Protein AF-A0A9D5F019-F1 (afdb_monomer_lite)

Secondary structure (DSSP, 8-state):
-EEEEEE-S-TT-S--EEEEESSTTGGG-GGGTTTT--S--S-GGG-EEEEEE----TTHHHHHHHHH--

Radius of gyration: 15.87 Å; chains: 1; bounding box: 45×16×35 Å

Structure (mmCIF, N/CA/C/O backbone):
data_AF-A0A9D5F019-F1
#
_entry.id   AF-A0A9D5F019-F1
#
loop_
_atom_site.group_PDB
_atom_site.id
_atom_site.type_symbol
_atom_site.label_atom_id
_atom_site.label_alt_id
_atom_site.label_comp_id
_atom_site.label_asym_id
_atom_site.label_entity_id
_atom_site.label_seq_id
_atom_site.pdbx_PDB_ins_code
_atom_site.Cartn_x
_atom_site.Cartn_y
_atom_site.Cartn_z
_atom_site.occupancy
_atom_site.B_iso_or_equiv
_atom_site.auth_seq_id
_atom_site.auth_comp_id
_atom_site.auth_asym_id
_atom_site.auth_atom_id
_atom_site.pdbx_PDB_model_num
ATOM 1 N N . MET A 1 1 ? 5.605 -3.462 -14.186 1.00 84.69 1 MET A N 1
ATOM 2 C CA . MET A 1 1 ? 4.615 -3.606 -13.104 1.00 84.69 1 MET A CA 1
ATOM 3 C C . MET A 1 1 ? 5.208 -3.016 -11.837 1.00 84.69 1 MET A C 1
ATOM 5 O O . MET A 1 1 ? 6.408 -3.178 -11.642 1.00 84.69 1 MET A O 1
ATOM 9 N N . PHE A 1 2 ? 4.421 -2.280 -11.057 1.00 89.06 2 PHE A N 1
ATOM 10 C CA . PHE A 1 2 ? 4.826 -1.717 -9.770 1.00 89.06 2 PHE A CA 1
ATOM 11 C C . PHE A 1 2 ? 4.487 -2.709 -8.660 1.00 89.06 2 PHE A C 1
ATOM 13 O O . PHE A 1 2 ? 3.438 -3.353 -8.709 1.00 89.06 2 PHE A O 1
ATOM 20 N N . THR A 1 3 ? 5.355 -2.802 -7.661 1.00 91.81 3 THR A N 1
ATOM 21 C CA . THR A 1 3 ? 5.104 -3.604 -6.462 1.00 91.81 3 THR A CA 1
ATOM 22 C C . THR A 1 3 ? 5.075 -2.681 -5.268 1.00 91.81 3 THR A C 1
ATOM 24 O O . THR A 1 3 ? 6.018 -1.919 -5.043 1.00 91.81 3 THR A O 1
ATOM 27 N N . TYR A 1 4 ? 3.996 -2.771 -4.509 1.00 91.31 4 TYR A N 1
ATOM 28 C CA . TYR A 1 4 ? 3.748 -1.986 -3.316 1.00 91.31 4 TYR A CA 1
ATOM 29 C C . TYR A 1 4 ? 3.712 -2.888 -2.089 1.00 91.31 4 TYR A C 1
ATOM 31 O O . TYR A 1 4 ? 3.342 -4.059 -2.178 1.00 91.31 4 TYR A O 1
ATOM 39 N N . MET A 1 5 ? 4.076 -2.322 -0.947 1.00 90.69 5 MET A N 1
ATOM 40 C CA . MET A 1 5 ? 3.815 -2.890 0.364 1.00 90.69 5 MET A CA 1
ATOM 41 C C . MET A 1 5 ? 2.775 -2.020 1.059 1.00 90.69 5 MET A C 1
ATOM 43 O O . MET A 1 5 ? 2.961 -0.810 1.192 1.00 90.69 5 MET A O 1
ATOM 47 N N . ILE A 1 6 ? 1.670 -2.628 1.474 1.00 89.12 6 ILE A N 1
ATOM 48 C CA . ILE A 1 6 ? 0.572 -1.952 2.162 1.00 89.12 6 ILE A CA 1
ATOM 49 C C . ILE A 1 6 ? 0.584 -2.390 3.625 1.00 89.12 6 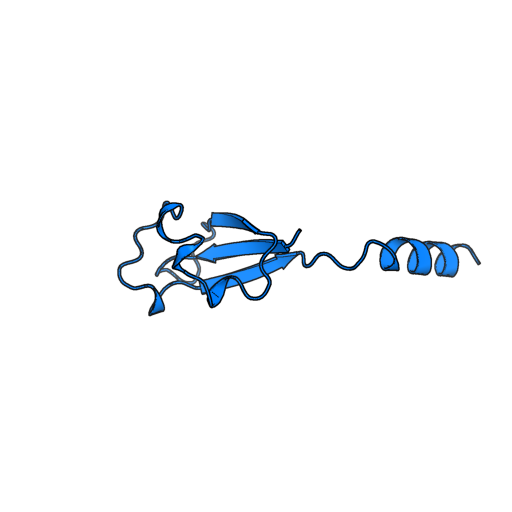ILE A C 1
ATOM 51 O O . ILE A 1 6 ? 0.455 -3.575 3.931 1.00 89.12 6 ILE A O 1
ATOM 55 N N . PHE A 1 7 ? 0.710 -1.428 4.530 1.00 84.56 7 PHE A N 1
ATOM 56 C CA . PHE A 1 7 ? 0.719 -1.640 5.973 1.00 84.56 7 PHE A CA 1
ATOM 57 C C . PHE A 1 7 ? -0.564 -1.096 6.604 1.00 84.56 7 PHE A C 1
ATOM 59 O O . PHE A 1 7 ? -1.052 -0.032 6.217 1.00 84.56 7 PHE A O 1
ATOM 66 N N . GLY A 1 8 ? -1.092 -1.812 7.600 1.00 77.25 8 GLY A N 1
ATOM 67 C CA . GLY A 1 8 ? -2.201 -1.348 8.438 1.00 77.25 8 GLY A CA 1
ATOM 68 C C . GLY A 1 8 ? -1.769 -0.380 9.553 1.00 77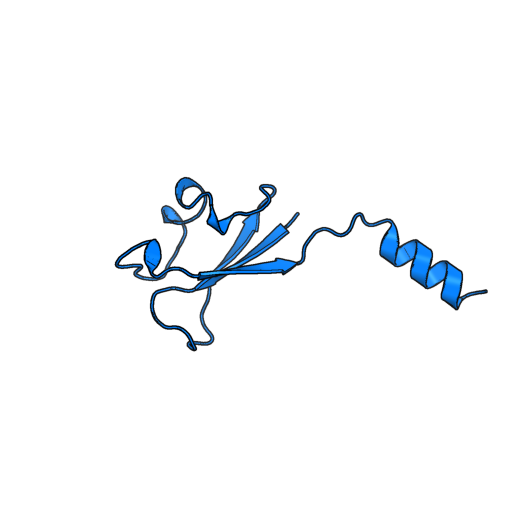.25 8 GLY A C 1
ATOM 69 O O . GLY A 1 8 ? -0.656 0.139 9.558 1.00 77.25 8 GLY A O 1
ATOM 70 N N . ALA A 1 9 ? -2.653 -0.176 10.541 1.00 68.12 9 ALA A N 1
ATOM 71 C CA . ALA A 1 9 ? -2.514 0.829 11.607 1.00 68.12 9 ALA A CA 1
ATOM 72 C C . ALA A 1 9 ? -1.259 0.696 12.498 1.00 68.12 9 ALA A C 1
ATOM 74 O O . ALA A 1 9 ? -0.891 1.647 13.191 1.00 68.12 9 ALA A O 1
ATOM 75 N N . LEU A 1 10 ? -0.589 -0.458 12.496 1.00 60.28 10 LEU A N 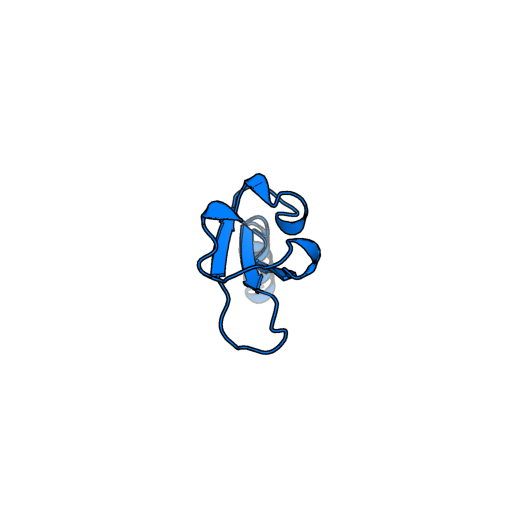1
ATOM 76 C CA . LEU A 1 10 ? 0.618 -0.691 13.284 1.00 60.28 10 LEU A CA 1
ATOM 77 C C . LEU A 1 10 ? 1.867 -0.435 12.437 1.00 60.28 10 LEU A C 1
ATOM 79 O O . LEU A 1 10 ? 2.414 -1.324 11.790 1.00 60.28 10 LEU A O 1
ATOM 83 N N . ARG A 1 11 ? 2.361 0.805 12.484 1.00 56.22 11 ARG A N 1
ATOM 84 C CA . ARG A 1 11 ? 3.710 1.126 12.002 1.00 56.22 11 ARG A CA 1
ATOM 85 C C . ARG A 1 11 ? 4.730 0.299 12.794 1.00 56.22 11 ARG A C 1
ATOM 87 O O . ARG A 1 11 ? 4.832 0.463 14.005 1.00 56.22 11 ARG A O 1
ATOM 94 N N . GLY A 1 12 ? 5.482 -0.571 12.118 1.00 54.66 12 GLY A N 1
ATOM 95 C CA . GLY A 1 12 ? 6.572 -1.352 12.720 1.00 54.66 12 GLY A CA 1
ATOM 96 C C . GLY A 1 12 ? 6.299 -2.846 12.908 1.00 54.66 12 GLY A C 1
ATOM 97 O O . GLY A 1 12 ? 7.220 -3.578 13.270 1.00 54.66 12 GLY A O 1
ATOM 98 N N . THR A 1 13 ? 5.092 -3.339 12.611 1.00 61.84 13 THR A N 1
ATOM 99 C CA . THR A 1 13 ? 4.909 -4.780 12.390 1.00 61.84 13 THR A CA 1
ATOM 100 C C . THR A 1 13 ? 5.546 -5.154 11.056 1.00 61.84 13 THR A C 1
ATOM 102 O O . THR A 1 13 ? 5.343 -4.471 10.056 1.00 61.84 13 THR A O 1
ATOM 105 N N . ARG A 1 14 ? 6.316 -6.248 11.014 1.00 62.59 14 ARG A N 1
ATOM 106 C CA . ARG A 1 14 ? 6.948 -6.745 9.771 1.00 62.59 14 ARG A CA 1
ATOM 107 C C . ARG A 1 14 ? 5.936 -7.330 8.771 1.00 62.59 14 ARG A C 1
ATOM 109 O O . ARG A 1 14 ? 6.344 -7.866 7.747 1.00 62.59 14 ARG A O 1
ATOM 116 N N . GLU A 1 15 ? 4.644 -7.261 9.080 1.00 72.50 15 GLU A N 1
ATOM 117 C CA . GLU A 1 15 ? 3.555 -7.825 8.292 1.00 72.50 15 GLU A CA 1
ATOM 118 C C . GLU A 1 15 ? 2.894 -6.720 7.461 1.00 72.50 15 GLU A C 1
ATOM 120 O O . GLU A 1 15 ? 2.445 -5.703 7.993 1.00 72.50 15 GLU A O 1
ATOM 125 N N . GLY A 1 16 ? 2.875 -6.922 6.145 1.00 82.00 16 GLY A N 1
ATOM 126 C CA . GLY A 1 16 ? 2.281 -6.032 5.154 1.00 82.00 16 GLY A CA 1
ATOM 127 C C . GLY A 1 16 ? 1.823 -6.835 3.936 1.00 82.00 16 GLY A C 1
ATOM 128 O O . GLY A 1 16 ? 2.237 -7.981 3.745 1.00 82.00 16 GLY A O 1
ATOM 129 N N . LEU A 1 17 ? 0.934 -6.255 3.134 1.00 86.75 17 LEU A N 1
ATOM 130 C CA . LEU A 1 17 ? 0.383 -6.881 1.938 1.00 86.75 17 LEU A CA 1
ATOM 131 C C . LEU A 1 17 ? 1.250 -6.465 0.762 1.00 86.75 17 LEU A C 1
ATOM 133 O O . LEU A 1 17 ? 1.328 -5.282 0.426 1.00 86.75 17 LEU A O 1
ATOM 137 N N . MET A 1 18 ? 1.875 -7.448 0.124 1.00 90.31 18 MET A N 1
ATOM 138 C CA . MET A 1 18 ? 2.528 -7.231 -1.155 1.00 90.31 18 MET A CA 1
ATOM 139 C C . MET A 1 18 ? 1.467 -7.168 -2.251 1.00 90.31 18 MET A C 1
ATOM 141 O O . MET A 1 18 ? 0.746 -8.138 -2.476 1.00 90.31 18 MET A O 1
ATOM 145 N N . PHE A 1 19 ? 1.394 -6.034 -2.940 1.00 90.88 19 PHE A N 1
ATOM 146 C CA . PHE A 1 19 ? 0.389 -5.772 -3.960 1.00 90.88 19 PHE A CA 1
ATOM 147 C C . PHE A 1 19 ? 1.053 -5.377 -5.273 1.00 90.88 19 PHE A C 1
ATOM 149 O O . PHE A 1 19 ? 1.886 -4.469 -5.317 1.00 90.88 19 PHE A O 1
ATOM 156 N N . HIS A 1 20 ? 0.681 -6.048 -6.358 1.00 91.50 20 HIS A N 1
ATOM 157 C CA . HIS A 1 20 ? 1.218 -5.758 -7.679 1.00 91.50 20 HIS A CA 1
ATOM 158 C C . HIS A 1 20 ? 0.187 -4.971 -8.478 1.00 91.50 20 HIS A C 1
ATOM 160 O O . HIS A 1 20 ? -0.931 -5.432 -8.678 1.00 91.50 20 HIS A O 1
ATOM 166 N N . SER A 1 21 ? 0.569 -3.798 -8.972 1.00 90.31 21 SER A N 1
ATOM 167 C CA . SER A 1 21 ? -0.328 -2.938 -9.741 1.00 90.31 21 SER A CA 1
ATOM 168 C C . SER A 1 21 ? 0.370 -2.345 -10.959 1.00 90.31 21 SER A C 1
ATOM 170 O O . SER A 1 21 ? 1.589 -2.167 -11.003 1.00 90.31 21 SER A O 1
ATOM 172 N N . CYS A 1 22 ? -0.417 -2.040 -11.985 1.00 91.06 22 CYS A N 1
ATOM 173 C CA . CYS A 1 22 ? 0.026 -1.244 -13.127 1.00 91.06 22 CYS A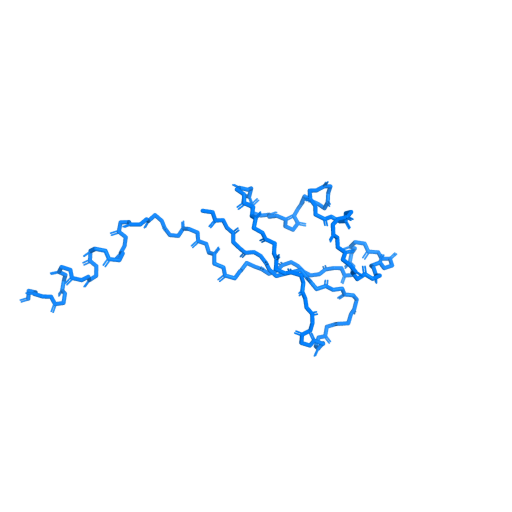 CA 1
ATOM 174 C C . CYS A 1 22 ? -0.228 0.258 -12.922 1.00 91.06 22 CYS A C 1
ATOM 176 O O . CYS A 1 22 ? 0.235 1.057 -13.733 1.00 91.06 22 CYS A O 1
ATOM 178 N N . VAL A 1 23 ? -0.938 0.638 -11.856 1.00 90.19 23 VAL A N 1
ATOM 179 C CA . VAL A 1 23 ? -1.279 2.025 -11.530 1.00 90.19 23 VAL A CA 1
ATOM 180 C C . VAL A 1 23 ? -0.144 2.645 -10.705 1.00 90.19 23 VAL A C 1
ATOM 182 O O . VAL A 1 23 ? 0.192 2.099 -9.651 1.00 90.19 23 VAL A O 1
ATOM 185 N N . PRO A 1 24 ? 0.468 3.755 -11.163 1.00 89.00 24 PRO A N 1
ATOM 186 C CA . PRO A 1 24 ? 1.428 4.501 -10.358 1.00 89.00 24 PRO A CA 1
ATOM 187 C C . PRO A 1 24 ? 0.722 5.178 -9.173 1.00 89.00 24 PRO A C 1
ATOM 189 O O . PRO A 1 24 ? -0.481 5.402 -9.208 1.00 89.00 24 PRO A O 1
ATOM 192 N N . GLU A 1 25 ? 1.470 5.533 -8.125 1.00 89.00 25 GLU A N 1
ATOM 193 C CA . GLU A 1 25 ? 0.913 6.219 -6.942 1.00 89.00 25 GLU A CA 1
ATOM 194 C C . GLU A 1 25 ? -0.289 5.493 -6.293 1.00 89.00 25 GLU A C 1
ATOM 196 O O . GLU A 1 25 ? -1.223 6.136 -5.820 1.00 89.00 25 GLU A O 1
ATOM 201 N N . LEU A 1 26 ? -0.254 4.153 -6.213 1.00 91.06 26 LEU A N 1
ATOM 202 C CA . LEU A 1 26 ? -1.344 3.313 -5.679 1.00 91.06 26 LEU A CA 1
ATOM 203 C C . LEU A 1 26 ? -1.922 3.781 -4.324 1.00 91.06 26 LEU A C 1
ATOM 205 O O . LEU A 1 26 ? -3.107 3.601 -4.059 1.00 91.06 26 LEU A O 1
ATOM 209 N N . GLY A 1 27 ? -1.122 4.439 -3.477 1.00 88.50 27 GLY A N 1
ATOM 210 C CA . GLY A 1 27 ? -1.590 5.021 -2.213 1.00 88.50 27 GLY A CA 1
ATOM 211 C C . GLY A 1 27 ? -2.692 6.083 -2.353 1.00 88.50 27 GLY A C 1
ATOM 212 O O . GLY A 1 27 ? -3.386 6.361 -1.381 1.00 88.50 27 GLY A O 1
ATOM 213 N N . ARG A 1 28 ? -2.887 6.657 -3.546 1.00 90.56 28 ARG A N 1
ATOM 214 C CA . ARG A 1 28 ? -3.969 7.611 -3.853 1.00 90.56 28 ARG A CA 1
ATOM 215 C C . ARG A 1 28 ? -5.272 6.935 -4.279 1.00 90.56 28 ARG A C 1
ATOM 217 O O . ARG A 1 28 ? -6.276 7.628 -4.404 1.00 90.56 28 ARG A O 1
ATOM 224 N N . HIS A 1 29 ? -5.233 5.620 -4.484 1.00 92.50 29 HIS A N 1
ATOM 225 C CA . HIS A 1 29 ? -6.306 4.815 -5.060 1.00 92.50 29 HIS A CA 1
ATOM 226 C C . HIS A 1 29 ? -6.697 3.651 -4.132 1.00 92.50 29 HIS A C 1
ATOM 228 O O . HIS A 1 29 ? -6.474 2.486 -4.475 1.00 92.50 29 HIS A O 1
ATOM 234 N N . PRO A 1 30 ? -7.215 3.929 -2.919 1.00 90.19 30 PRO A N 1
ATOM 235 C CA . PRO A 1 30 ? -7.617 2.890 -1.969 1.00 90.19 30 PRO A CA 1
ATOM 236 C C . PRO A 1 30 ? -8.701 1.952 -2.513 1.00 90.19 30 PRO A C 1
ATOM 238 O O . PRO A 1 30 ? -8.725 0.782 -2.146 1.00 90.19 30 PRO A O 1
ATOM 241 N N . GLU A 1 31 ? -9.543 2.419 -3.433 1.00 91.50 31 GLU A N 1
ATOM 242 C CA . GLU A 1 31 ? -10.556 1.620 -4.128 1.00 91.50 31 GLU A CA 1
ATOM 243 C C . GLU A 1 31 ? -9.984 0.423 -4.904 1.00 91.50 31 GLU A C 1
ATOM 245 O O . GLU A 1 31 ? -10.726 -0.487 -5.251 1.00 91.50 31 GLU A O 1
ATOM 250 N N . LEU A 1 32 ? -8.674 0.415 -5.179 1.00 91.12 32 LEU A N 1
ATOM 251 C CA . LEU A 1 32 ? -8.008 -0.639 -5.946 1.00 91.12 32 LEU A CA 1
ATOM 252 C C . LEU A 1 32 ? -7.379 -1.740 -5.088 1.00 91.12 32 LEU A C 1
ATOM 254 O O . LEU A 1 32 ? -6.929 -2.732 -5.648 1.00 91.12 32 LEU A O 1
ATOM 258 N N . TRP A 1 33 ? -7.263 -1.558 -3.772 1.00 90.00 33 TRP A N 1
ATOM 259 C CA . TRP A 1 33 ? -6.549 -2.515 -2.914 1.00 90.00 33 TRP A CA 1
ATOM 260 C C . TRP A 1 33 ? -7.157 -2.694 -1.521 1.00 90.00 33 TRP A C 1
ATOM 262 O O . TRP A 1 33 ? -6.817 -3.660 -0.839 1.00 90.00 33 TRP A O 1
ATOM 272 N N . ALA A 1 34 ? -8.030 -1.791 -1.063 1.00 89.00 34 ALA A N 1
ATOM 273 C CA . ALA A 1 34 ? -8.545 -1.821 0.305 1.00 89.00 34 ALA A CA 1
ATOM 274 C C . ALA A 1 34 ? -9.350 -3.094 0.607 1.00 89.00 34 ALA A C 1
ATOM 276 O O . ALA A 1 34 ? -9.164 -3.674 1.675 1.00 89.00 34 ALA A O 1
ATOM 277 N N . ASP A 1 35 ? -10.171 -3.559 -0.337 1.00 87.62 35 ASP A N 1
ATOM 278 C CA . ASP A 1 35 ? -10.987 -4.773 -0.176 1.00 87.62 35 ASP A CA 1
ATOM 279 C C . ASP A 1 35 ? -10.147 -6.060 -0.193 1.00 87.62 35 ASP A C 1
ATOM 281 O O . ASP A 1 35 ? -10.537 -7.077 0.379 1.00 87.62 35 ASP A O 1
ATOM 285 N N . GLU A 1 36 ? -8.968 -6.010 -0.814 1.00 84.31 36 GLU A N 1
ATOM 286 C CA . GLU A 1 36 ? -8.007 -7.118 -0.853 1.00 84.31 36 GLU A CA 1
ATOM 287 C C . GLU A 1 36 ? -7.072 -7.122 0.366 1.00 84.31 36 GLU A C 1
ATOM 289 O O . GLU A 1 36 ? -6.283 -8.051 0.554 1.00 84.31 36 GLU A O 1
ATOM 294 N N . CYS A 1 37 ? -7.143 -6.091 1.213 1.00 83.19 37 CYS A N 1
ATOM 295 C CA . CYS A 1 37 ? -6.268 -5.946 2.362 1.00 83.19 37 CYS A CA 1
ATOM 296 C C . CYS A 1 37 ? -6.697 -6.876 3.511 1.00 83.19 37 CYS A C 1
ATOM 298 O O . CYS A 1 37 ? -7.760 -6.675 4.100 1.00 83.19 37 CYS A O 1
ATOM 300 N N . PRO A 1 38 ? -5.867 -7.860 3.913 1.00 80.69 38 PRO A N 1
ATOM 301 C CA . PRO A 1 38 ? -6.228 -8.799 4.976 1.00 80.69 38 PRO A CA 1
ATOM 302 C C . PRO A 1 38 ? -6.155 -8.172 6.377 1.00 80.69 38 PRO A C 1
ATOM 304 O O . PRO A 1 38 ? -6.585 -8.778 7.360 1.00 80.69 38 PRO A O 1
ATOM 307 N N . PHE A 1 39 ? -5.587 -6.970 6.500 1.00 77.50 39 PHE A N 1
ATOM 308 C CA . PHE A 1 39 ? -5.433 -6.293 7.781 1.00 77.50 39 PHE A CA 1
ATOM 309 C C . PHE A 1 39 ? -6.669 -5.463 8.104 1.00 77.50 39 PHE A C 1
ATOM 311 O O . PHE A 1 39 ? -7.210 -4.756 7.256 1.00 77.50 39 PHE A O 1
ATOM 318 N N . ARG A 1 40 ? -7.072 -5.464 9.379 1.00 69.25 40 ARG A N 1
ATOM 319 C CA . ARG A 1 40 ? -8.083 -4.521 9.865 1.00 69.25 40 ARG A CA 1
ATOM 320 C C . ARG A 1 40 ? -7.534 -3.099 9.806 1.00 69.25 40 ARG A C 1
ATOM 322 O O . ARG A 1 40 ? -6.802 -2.661 10.691 1.00 69.25 40 ARG A O 1
ATOM 329 N N . ILE A 1 41 ? -7.931 -2.373 8.772 1.00 73.25 41 ILE A N 1
ATOM 330 C CA . ILE A 1 41 ? -7.707 -0.940 8.644 1.00 73.25 41 ILE A CA 1
ATOM 331 C C . ILE A 1 41 ? -8.940 -0.244 9.226 1.00 73.25 41 ILE A C 1
ATOM 333 O O . ILE A 1 41 ? -10.005 -0.247 8.619 1.00 73.25 41 ILE A O 1
ATOM 337 N N . ALA A 1 42 ? -8.818 0.334 10.425 1.00 73.38 42 ALA A N 1
ATOM 338 C CA . ALA A 1 42 ? -9.923 1.077 11.041 1.00 73.38 42 ALA A CA 1
ATOM 339 C C . ALA A 1 42 ? -10.220 2.395 10.300 1.00 73.38 42 ALA A C 1
ATOM 341 O O . ALA A 1 42 ? -11.335 2.906 10.349 1.00 73.38 42 ALA A O 1
ATOM 342 N N . SER A 1 43 ? -9.221 2.939 9.602 1.00 81.75 43 SER A N 1
ATOM 343 C CA . SER A 1 43 ? -9.346 4.094 8.717 1.00 81.75 43 SER A CA 1
ATOM 344 C C . SER A 1 43 ? -8.266 4.045 7.644 1.00 81.75 43 SER A C 1
ATOM 346 O O . SER A 1 43 ? -7.104 3.794 7.960 1.00 81.75 43 SER A O 1
ATOM 348 N N . LEU A 1 44 ? -8.615 4.343 6.388 1.00 81.00 44 LEU A N 1
ATOM 349 C CA . LEU A 1 44 ? -7.647 4.429 5.285 1.00 81.00 44 LEU A CA 1
ATOM 350 C C . LEU A 1 44 ? -6.532 5.450 5.561 1.00 81.00 44 LEU A C 1
ATOM 352 O O . LEU A 1 44 ? -5.413 5.267 5.098 1.00 81.00 44 LEU A O 1
ATOM 356 N N . ALA A 1 45 ? -6.796 6.469 6.387 1.00 80.31 45 ALA A N 1
ATOM 357 C CA . ALA A 1 45 ? -5.784 7.432 6.826 1.00 80.31 45 ALA A CA 1
ATOM 358 C C . ALA A 1 45 ? -4.670 6.800 7.687 1.00 80.31 45 ALA A C 1
ATOM 360 O O . ALA A 1 45 ? -3.618 7.406 7.879 1.00 80.31 45 ALA A O 1
ATOM 361 N N . GLN A 1 46 ? -4.900 5.601 8.227 1.00 79.88 46 GLN A N 1
ATOM 362 C CA . GLN A 1 46 ? -3.923 4.840 9.005 1.00 79.88 46 GLN A CA 1
ATOM 363 C C . GLN A 1 46 ? -3.151 3.826 8.159 1.00 79.88 46 GLN A C 1
ATOM 365 O O . GLN A 1 46 ? -2.198 3.235 8.664 1.00 79.88 46 GLN A O 1
ATOM 370 N N . ALA A 1 47 ? -3.547 3.611 6.903 1.00 85.25 47 ALA A N 1
ATOM 371 C CA . ALA A 1 47 ? -2.799 2.755 6.003 1.00 85.25 47 ALA A CA 1
ATOM 372 C C . ALA A 1 47 ? -1.569 3.486 5.458 1.00 85.25 47 ALA A C 1
ATOM 374 O O . ALA A 1 47 ? -1.597 4.686 5.174 1.00 85.25 47 ALA A O 1
ATOM 375 N N . HIS A 1 48 ? -0.480 2.745 5.295 1.00 86.88 48 HIS A N 1
ATOM 376 C CA . HIS A 1 48 ? 0.729 3.241 4.658 1.00 86.88 48 HIS A CA 1
ATOM 377 C C . HIS A 1 48 ? 1.032 2.391 3.433 1.00 86.88 48 HIS A C 1
ATOM 379 O O . HIS A 1 48 ? 1.100 1.171 3.535 1.00 86.88 48 HIS A O 1
ATOM 385 N N . VAL A 1 49 ? 1.207 3.037 2.283 1.00 89.56 49 VAL A N 1
ATOM 386 C CA . VAL A 1 49 ? 1.523 2.363 1.024 1.00 89.56 49 VAL A CA 1
ATOM 387 C C . VAL A 1 49 ? 2.915 2.790 0.594 1.00 89.56 49 VAL A C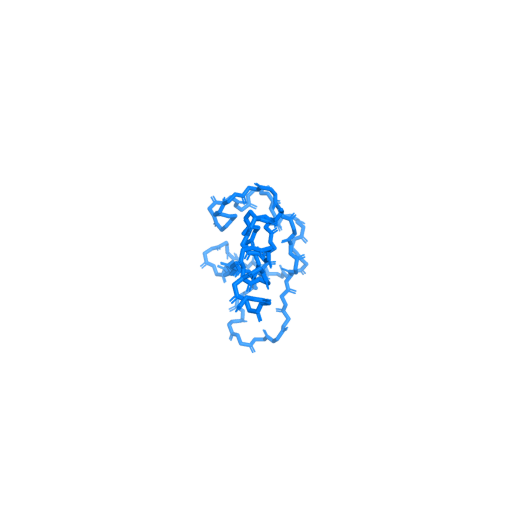 1
ATOM 389 O O . VAL A 1 49 ? 3.152 3.963 0.308 1.00 89.56 49 VAL A O 1
ATOM 392 N N . GLU A 1 50 ? 3.829 1.831 0.554 1.00 90.44 50 GLU A N 1
ATOM 393 C CA . GLU A 1 50 ? 5.222 2.026 0.176 1.00 90.44 50 GLU A CA 1
ATOM 394 C C . GLU A 1 50 ? 5.483 1.383 -1.189 1.00 90.44 50 GLU A C 1
ATOM 396 O O . GLU A 1 50 ? 5.065 0.255 -1.447 1.00 90.44 50 GLU A O 1
ATOM 401 N N . LEU A 1 51 ? 6.167 2.092 -2.087 1.00 90.19 51 LEU A N 1
ATOM 402 C CA . LEU A 1 51 ? 6.609 1.531 -3.363 1.00 90.19 51 LEU A CA 1
ATOM 403 C C . LEU A 1 51 ? 7.902 0.735 -3.145 1.00 90.19 51 LEU A C 1
ATOM 405 O O . LEU A 1 51 ? 8.937 1.322 -2.848 1.00 90.19 51 LEU A O 1
ATOM 409 N N . VAL A 1 52 ? 7.849 -0.582 -3.345 1.00 88.88 52 VAL A N 1
ATOM 410 C CA . VAL A 1 52 ? 8.998 -1.486 -3.160 1.00 88.88 52 VAL A CA 1
ATOM 411 C C . VAL A 1 52 ? 9.812 -1.597 -4.441 1.00 88.88 52 VAL A C 1
ATOM 413 O O . VAL A 1 52 ? 11.030 -1.436 -4.437 1.00 88.88 52 VAL A O 1
ATOM 416 N N . THR A 1 53 ? 9.140 -1.851 -5.564 1.00 85.75 53 THR A N 1
ATOM 417 C CA . THR A 1 53 ? 9.790 -1.884 -6.875 1.00 85.75 53 THR A CA 1
ATOM 418 C C . THR A 1 53 ? 8.990 -1.079 -7.875 1.00 85.75 53 THR A C 1
ATOM 420 O O . THR A 1 53 ? 7.829 -1.371 -8.164 1.00 85.75 53 THR A O 1
ATOM 423 N N . CYS A 1 54 ? 9.643 -0.079 -8.449 1.00 77.19 54 CYS A N 1
ATOM 424 C CA . CYS A 1 54 ? 9.181 0.575 -9.658 1.00 77.19 54 CYS A CA 1
ATOM 425 C C . CYS A 1 54 ? 9.670 -0.248 -10.856 1.00 77.19 54 CYS A C 1
ATOM 427 O O . CYS A 1 54 ? 10.832 -0.668 -10.846 1.00 77.19 54 CYS A O 1
ATOM 429 N N . PRO A 1 55 ? 8.862 -0.453 -11.910 1.00 68.94 55 PRO A N 1
ATOM 430 C CA . PRO A 1 55 ? 9.405 -0.850 -13.188 1.00 68.94 55 PRO A CA 1
ATOM 431 C C . PRO A 1 55 ? 10.252 0.318 -13.692 1.00 68.94 55 PRO A C 1
ATOM 433 O O . PRO A 1 55 ? 9.787 1.191 -14.421 1.00 68.94 55 PRO A O 1
ATOM 436 N N . GLN A 1 56 ? 11.530 0.326 -13.319 1.00 61.00 56 GLN A N 1
ATOM 437 C CA . GLN A 1 56 ? 12.537 0.907 -14.183 1.00 61.00 56 GLN A CA 1
ATOM 438 C C . GLN A 1 56 ? 12.304 0.234 -15.531 1.00 61.00 56 GLN A C 1
ATOM 440 O O . GLN A 1 56 ? 12.280 -1.000 -15.598 1.00 61.00 56 GLN A O 1
ATOM 445 N N . ARG A 1 57 ? 12.051 1.020 -16.586 1.00 52.88 57 ARG A N 1
ATOM 446 C CA . ARG A 1 57 ? 12.143 0.514 -17.958 1.00 52.88 57 ARG A CA 1
ATOM 447 C C . ARG A 1 57 ? 13.320 -0.453 -17.984 1.00 52.88 57 ARG A C 1
ATOM 449 O O . ARG A 1 57 ? 14.417 -0.075 -17.569 1.00 52.88 57 ARG A O 1
ATOM 456 N N . ALA A 1 58 ? 13.105 -1.674 -18.453 1.00 50.31 58 ALA A N 1
ATOM 457 C CA . ALA A 1 58 ? 14.130 -2.710 -18.557 1.00 50.31 58 ALA A CA 1
ATOM 458 C C . ALA A 1 58 ? 15.326 -2.325 -19.474 1.00 50.31 58 ALA A C 1
ATOM 460 O O . ALA A 1 58 ? 16.100 -3.181 -19.881 1.00 50.31 58 ALA A O 1
ATOM 461 N N . GLU A 1 59 ? 15.504 -1.040 -19.796 1.00 51.38 59 GLU A N 1
ATOM 462 C CA . GLU A 1 59 ? 16.620 -0.448 -20.529 1.00 51.38 59 GLU A CA 1
ATOM 463 C C . GLU A 1 59 ? 17.833 -0.141 -19.624 1.00 51.38 59 GLU A C 1
ATOM 465 O O . GLU A 1 59 ? 18.968 -0.172 -20.094 1.00 51.38 59 GLU A O 1
ATOM 470 N N . GLY A 1 60 ? 17.643 0.087 -18.315 1.00 49.78 60 GLY A N 1
ATOM 471 C CA . GLY A 1 60 ? 18.743 0.477 -17.412 1.00 49.78 60 GLY A CA 1
ATOM 472 C C . GLY A 1 60 ? 19.703 -0.658 -17.032 1.00 49.78 60 GLY A C 1
ATOM 473 O O . GLY A 1 60 ? 20.908 -0.444 -16.903 1.00 49.78 60 GLY A O 1
ATOM 474 N N . ALA A 1 61 ? 19.192 -1.885 -16.905 1.00 52.25 61 ALA A N 1
ATOM 475 C CA . ALA A 1 61 ? 20.014 -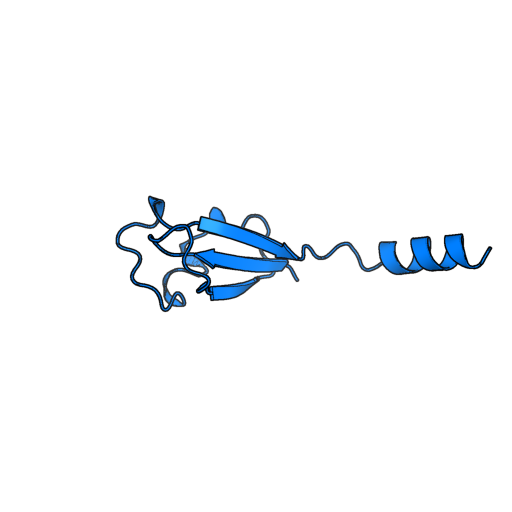3.046 -16.559 1.00 52.25 61 ALA A CA 1
ATOM 476 C C . ALA A 1 61 ? 20.968 -3.446 -17.698 1.00 52.25 61 ALA A C 1
ATOM 478 O O . ALA A 1 61 ? 22.046 -3.975 -17.438 1.00 52.25 61 ALA A O 1
ATOM 479 N N . ARG A 1 62 ? 20.602 -3.159 -18.957 1.00 52.88 62 ARG A N 1
ATOM 480 C CA . ARG A 1 62 ? 21.455 -3.411 -20.126 1.00 52.88 62 ARG A CA 1
ATOM 481 C C . ARG A 1 62 ? 22.528 -2.330 -20.275 1.00 52.88 62 ARG A C 1
ATOM 483 O O . ARG A 1 62 ? 23.698 -2.665 -20.389 1.00 52.88 62 ARG A O 1
ATOM 490 N N . ALA A 1 63 ? 22.157 -1.057 -20.117 1.00 53.34 63 ALA A N 1
ATOM 491 C CA . ALA A 1 63 ? 23.097 0.066 -20.190 1.00 53.34 63 ALA A CA 1
ATOM 492 C C . ALA A 1 63 ? 24.186 0.036 -19.097 1.00 53.34 63 ALA A C 1
ATOM 494 O O . ALA A 1 63 ? 25.323 0.431 -19.349 1.00 53.34 63 ALA A O 1
ATOM 495 N N . LEU A 1 64 ? 23.866 -0.448 -17.889 1.00 53.50 64 LEU A N 1
ATOM 496 C CA . LEU A 1 64 ? 24.858 -0.626 -16.821 1.00 53.50 64 LEU A CA 1
ATOM 497 C C . LEU A 1 64 ? 25.781 -1.826 -17.084 1.00 53.50 64 LEU A C 1
ATOM 499 O O . LEU A 1 64 ? 26.972 -1.752 -16.799 1.00 53.50 64 LEU A O 1
ATOM 503 N N . ARG A 1 65 ? 25.251 -2.914 -17.657 1.00 56.41 65 ARG A N 1
ATOM 504 C CA . ARG A 1 65 ? 26.037 -4.106 -18.003 1.00 56.41 65 ARG A CA 1
ATOM 505 C C . ARG A 1 65 ? 26.994 -3.833 -19.167 1.00 56.41 65 ARG A C 1
ATOM 507 O O . ARG A 1 65 ? 28.152 -4.219 -19.082 1.00 56.41 65 ARG A O 1
ATOM 514 N N . ASP A 1 66 ? 26.544 -3.094 -20.179 1.00 55.06 66 ASP A N 1
ATOM 515 C CA . ASP A 1 66 ? 27.360 -2.706 -21.337 1.00 55.06 66 ASP A CA 1
ATOM 516 C C . ASP A 1 66 ? 28.450 -1.678 -20.962 1.00 55.06 66 ASP A C 1
ATOM 518 O O . ASP A 1 66 ? 29.528 -1.692 -21.544 1.00 55.06 66 ASP A O 1
ATOM 522 N N . ARG A 1 67 ? 28.226 -0.833 -19.938 1.00 48.59 67 ARG A N 1
ATOM 523 C CA . ARG A 1 67 ? 29.254 0.077 -19.382 1.00 48.59 67 ARG A CA 1
ATOM 524 C C . ARG A 1 67 ? 30.281 -0.594 -18.469 1.00 48.59 67 ARG A C 1
ATOM 526 O O . ARG A 1 67 ? 31.318 0.006 -18.231 1.00 48.59 67 ARG A O 1
ATOM 533 N N . LEU A 1 68 ? 29.978 -1.763 -17.907 1.00 52.72 68 LEU A N 1
ATOM 534 C CA . LEU A 1 68 ? 30.898 -2.520 -17.043 1.00 52.72 68 LEU A CA 1
ATOM 535 C C . LEU A 1 68 ? 31.678 -3.598 -17.813 1.00 52.72 68 LEU A C 1
ATOM 537 O O . LEU A 1 68 ? 32.606 -4.185 -17.264 1.00 52.72 68 LEU A O 1
ATOM 541 N N . ALA A 1 69 ? 31.282 -3.876 -19.056 1.00 58.59 69 ALA A N 1
ATOM 542 C CA . ALA A 1 69 ? 31.950 -4.805 -19.966 1.00 58.59 69 ALA A CA 1
ATOM 543 C C . ALA A 1 69 ? 32.847 -4.104 -21.011 1.00 58.59 69 ALA A C 1
ATOM 545 O O . ALA A 1 69 ? 33.443 -4.793 -21.840 1.00 58.59 69 ALA A O 1
ATOM 546 N N . ALA A 1 70 ? 32.924 -2.770 -20.976 1.00 48.44 70 ALA A N 1
ATOM 547 C CA . ALA A 1 70 ? 33.813 -1.921 -21.773 1.00 48.44 70 ALA A CA 1
ATOM 548 C C . ALA A 1 70 ? 34.874 -1.285 -20.868 1.00 48.44 70 ALA A C 1
ATOM 550 O O . ALA A 1 70 ? 36.021 -1.131 -21.340 1.00 48.44 70 ALA A O 1
#

Foldseek 3Di:
DWWKWKDALDDPDPDTDIDDDPDPPCLVPCVVPVVVGPDPHVDSVSMDIGTPDDPPPPPVVVVVVVVVVD

pLDDT: mean 76.46, std 15.1, range [48.44, 92.5]

Sequence (70 aa):
MFTYMIFGALRGTREGLMFHSCVPELGRHPELWADECPFRIASLAQAHVELVTCPQRAEGARALRDRLAA